Protein AF-A0A0S2K7E8-F1 (afdb_monomer_lite)

Structure (mmCIF, N/CA/C/O backbone):
data_AF-A0A0S2K7E8-F1
#
_entry.id   AF-A0A0S2K7E8-F1
#
loop_
_atom_site.group_PDB
_atom_site.id
_atom_site.type_symbol
_atom_site.label_atom_id
_atom_site.label_alt_id
_atom_site.label_comp_id
_atom_site.label_asym_id
_atom_site.label_entity_id
_atom_site.label_seq_id
_atom_site.pdbx_PDB_ins_code
_atom_site.Cartn_x
_atom_site.Cartn_y
_atom_site.Cartn_z
_atom_site.occupancy
_atom_site.B_iso_or_equiv
_atom_site.auth_seq_id
_atom_site.auth_comp_id
_atom_site.auth_asym_id
_atom_site.auth_atom_id
_atom_site.pdbx_PDB_model_num
ATOM 1 N N . MET A 1 1 ? -13.346 27.962 -23.757 1.00 56.66 1 MET A N 1
ATOM 2 C CA . MET A 1 1 ? -12.185 27.092 -24.059 1.00 56.66 1 MET A CA 1
ATOM 3 C C . MET A 1 1 ? -12.596 26.138 -25.172 1.00 56.66 1 MET A C 1
ATOM 5 O O . MET A 1 1 ? -13.597 25.455 -25.009 1.00 56.66 1 MET A O 1
ATOM 9 N N . ASN A 1 2 ? -11.927 26.187 -26.327 1.00 77.00 2 ASN A N 1
ATOM 10 C CA . ASN A 1 2 ? -12.383 25.527 -27.558 1.00 77.00 2 ASN A CA 1
ATOM 11 C C . ASN A 1 2 ? -12.354 23.991 -27.394 1.00 77.00 2 ASN A C 1
ATOM 13 O O . ASN A 1 2 ? -11.362 23.466 -26.893 1.00 77.00 2 ASN A O 1
ATOM 17 N N . GLN A 1 3 ? -13.406 23.261 -27.784 1.00 77.69 3 GLN A N 1
ATOM 18 C CA . GLN A 1 3 ? -13.498 21.800 -27.567 1.00 77.69 3 GLN A CA 1
ATOM 19 C C . GLN A 1 3 ? -12.297 21.041 -28.156 1.00 77.69 3 GLN A C 1
ATOM 21 O O . GLN A 1 3 ? -11.773 20.123 -27.531 1.00 77.69 3 GLN A O 1
ATOM 26 N N . ILE A 1 4 ? -11.797 21.497 -29.304 1.00 85.56 4 ILE A N 1
ATOM 27 C CA . ILE A 1 4 ? -10.616 20.953 -29.988 1.00 85.56 4 ILE A CA 1
ATOM 28 C C . ILE A 1 4 ? -9.355 21.034 -29.107 1.00 85.56 4 ILE A C 1
ATOM 30 O O . ILE A 1 4 ? -8.601 20.068 -29.014 1.00 85.56 4 ILE A O 1
ATOM 34 N N . LEU A 1 5 ? -9.159 22.146 -28.390 1.00 77.12 5 LEU A N 1
ATOM 35 C CA . LEU A 1 5 ? -8.041 22.328 -27.454 1.00 77.12 5 LEU A CA 1
ATOM 36 C C . LEU A 1 5 ? -8.118 21.355 -26.269 1.00 77.12 5 LEU A C 1
ATOM 38 O O . LEU A 1 5 ? -7.088 20.879 -25.804 1.00 77.12 5 LEU A O 1
ATOM 42 N N . LYS A 1 6 ? -9.329 21.018 -25.805 1.00 75.38 6 LYS A N 1
ATOM 43 C CA . LYS A 1 6 ? -9.533 20.052 -24.716 1.00 75.38 6 LYS A CA 1
ATOM 44 C C . LYS A 1 6 ? -9.147 18.632 -25.144 1.00 75.38 6 LYS A C 1
ATOM 46 O O . LYS A 1 6 ? -8.483 17.938 -24.380 1.00 75.38 6 LYS A O 1
ATOM 51 N N . TYR A 1 7 ? -9.513 18.221 -26.360 1.00 78.81 7 TYR A N 1
ATOM 52 C CA . TYR A 1 7 ? -9.130 16.911 -26.903 1.00 78.81 7 TYR A CA 1
ATOM 53 C C . TYR A 1 7 ? -7.626 16.806 -27.166 1.00 78.81 7 TYR A C 1
ATOM 55 O O . TYR A 1 7 ? -7.023 15.794 -26.821 1.00 78.81 7 TYR A O 1
ATOM 63 N N . LEU A 1 8 ? -7.009 17.863 -27.701 1.00 79.25 8 LEU A N 1
ATOM 64 C CA . LEU A 1 8 ? -5.557 17.930 -27.883 1.00 79.25 8 LEU A CA 1
ATOM 65 C C . LEU A 1 8 ? -4.804 17.856 -26.551 1.00 79.25 8 LEU A C 1
ATOM 67 O O . LEU A 1 8 ? -3.858 17.084 -26.438 1.00 79.25 8 LEU A O 1
ATOM 71 N N . ALA A 1 9 ? -5.243 18.601 -25.531 1.00 76.38 9 ALA A N 1
ATOM 72 C CA . ALA A 1 9 ? -4.639 18.543 -24.202 1.00 76.38 9 ALA A CA 1
ATOM 73 C C . ALA A 1 9 ? -4.733 17.134 -23.601 1.00 76.38 9 ALA A C 1
ATOM 75 O O . ALA A 1 9 ? -3.744 16.621 -23.091 1.00 76.38 9 ALA A O 1
ATOM 76 N N . LEU A 1 10 ? -5.894 16.484 -23.723 1.00 74.12 10 LEU A N 1
ATOM 77 C CA . LEU A 1 10 ? -6.099 15.128 -23.219 1.00 74.12 10 LEU A CA 1
ATOM 78 C C . LEU A 1 10 ? -5.184 14.127 -23.935 1.00 74.12 10 LEU A C 1
ATOM 80 O O . LEU A 1 10 ? -4.500 13.355 -23.273 1.00 74.12 10 LEU A O 1
ATOM 84 N N . LEU A 1 11 ? -5.089 14.208 -25.265 1.00 77.69 11 LEU A N 1
ATOM 85 C CA . LEU A 1 11 ? -4.212 13.360 -26.073 1.00 77.69 11 LEU A CA 1
ATOM 86 C C . LEU A 1 11 ? -2.734 13.542 -25.687 1.00 77.69 11 LEU A C 1
ATOM 88 O O . LEU A 1 11 ? -2.030 12.559 -25.460 1.00 77.69 11 LEU A O 1
ATOM 92 N N . VAL A 1 12 ? -2.270 14.786 -25.547 1.00 76.94 12 VAL A N 1
ATOM 93 C CA . VAL A 1 12 ? -0.889 15.094 -25.135 1.00 76.94 12 VAL A CA 1
ATOM 94 C C . VAL A 1 12 ? -0.609 14.629 -23.706 1.00 76.94 12 VAL A C 1
ATOM 96 O O . VAL A 1 12 ? 0.470 14.095 -23.441 1.00 76.94 12 VAL A O 1
ATOM 99 N N . SER A 1 13 ? -1.565 14.774 -22.787 1.00 64.31 13 SER A N 1
ATOM 100 C CA . SER A 1 13 ? -1.442 14.251 -21.424 1.00 64.31 13 SER A CA 1
ATOM 101 C C . SER A 1 13 ? -1.353 12.726 -21.414 1.00 64.31 13 SER A C 1
ATOM 103 O O . SER A 1 13 ? -0.504 12.185 -20.712 1.00 64.31 13 SER A O 1
ATOM 105 N N . THR A 1 14 ? -2.159 12.026 -22.219 1.00 65.62 14 THR A N 1
ATOM 106 C CA . THR A 1 14 ? -2.098 10.563 -22.337 1.00 65.62 14 THR A CA 1
ATOM 107 C C . THR A 1 14 ? -0.765 10.103 -22.923 1.00 65.62 14 THR A C 1
ATOM 109 O O . THR A 1 14 ? -0.145 9.205 -22.362 1.00 65.62 14 THR A O 1
ATOM 112 N N . LEU A 1 15 ? -0.274 10.739 -23.992 1.00 69.00 15 LEU A N 1
ATOM 113 C CA . LEU A 1 15 ? 1.031 10.410 -24.581 1.00 69.00 15 LEU A CA 1
ATOM 114 C C . LEU A 1 15 ? 2.188 10.684 -23.613 1.00 69.00 15 LEU A C 1
ATOM 116 O O . LEU A 1 15 ? 3.103 9.871 -23.505 1.00 69.00 15 LEU A O 1
ATOM 120 N N . SER A 1 16 ? 2.125 11.791 -22.871 1.00 66.06 16 SER A N 1
ATOM 121 C CA . SER A 1 16 ? 3.102 12.111 -21.823 1.00 66.06 16 SER A CA 1
ATOM 122 C C . SER A 1 16 ? 3.095 11.069 -20.705 1.00 66.06 16 SER A C 1
ATOM 124 O O . SER A 1 16 ? 4.157 10.662 -20.250 1.00 66.06 16 SER A O 1
ATOM 126 N N . LEU A 1 17 ? 1.915 10.593 -20.297 1.00 60.44 17 LEU A N 1
ATOM 127 C CA . LEU A 1 17 ? 1.766 9.518 -19.314 1.00 60.44 17 LEU A CA 1
ATOM 128 C C . LEU A 1 17 ? 2.348 8.198 -19.821 1.00 60.44 17 LEU A C 1
ATOM 130 O O . LEU A 1 17 ? 3.093 7.552 -19.093 1.00 60.44 17 LEU A O 1
ATOM 134 N N . VAL A 1 18 ? 2.051 7.813 -21.065 1.00 68.00 18 VAL A N 1
ATOM 135 C CA . VAL A 1 18 ? 2.600 6.596 -21.683 1.00 68.00 18 VAL A CA 1
ATOM 136 C C . VAL A 1 18 ? 4.123 6.670 -21.765 1.00 68.00 18 VAL A C 1
ATOM 138 O O . VAL A 1 18 ? 4.795 5.731 -21.351 1.00 68.00 18 VAL A O 1
ATOM 141 N N . SER A 1 19 ? 4.665 7.798 -22.230 1.00 66.06 19 SER A N 1
ATOM 142 C CA . SER A 1 19 ? 6.111 8.027 -22.294 1.00 66.06 19 SER A CA 1
ATOM 143 C C . SER A 1 19 ? 6.745 7.967 -20.903 1.00 66.06 19 SER A C 1
ATOM 145 O O . SER A 1 19 ? 7.731 7.265 -20.702 1.00 66.06 19 SER A O 1
ATOM 147 N N . LEU A 1 20 ? 6.124 8.608 -19.908 1.00 67.62 20 LEU A N 1
ATOM 148 C CA . LEU A 1 20 ? 6.581 8.575 -18.523 1.00 67.62 20 LEU A CA 1
ATOM 149 C C . LEU A 1 20 ? 6.577 7.152 -17.960 1.00 67.62 20 LEU A C 1
ATOM 151 O O . LEU A 1 20 ? 7.579 6.753 -17.381 1.00 67.62 20 LEU A O 1
ATOM 155 N N . PHE A 1 21 ? 5.521 6.361 -18.170 1.00 63.22 21 PHE A N 1
ATOM 156 C CA . PHE A 1 21 ? 5.492 4.956 -17.754 1.00 63.22 21 PHE A CA 1
ATOM 157 C C . PHE A 1 21 ? 6.548 4.120 -18.477 1.00 63.22 21 PHE A C 1
ATOM 159 O O . PHE A 1 21 ? 7.235 3.320 -17.848 1.00 63.22 21 PHE A O 1
ATOM 166 N N . GLN A 1 22 ? 6.723 4.317 -19.782 1.00 62.56 22 GLN A N 1
ATOM 167 C CA . GLN A 1 22 ? 7.727 3.598 -20.556 1.00 62.56 22 GLN A CA 1
ATOM 168 C C . GLN A 1 22 ? 9.136 3.910 -20.046 1.00 62.56 22 GLN A C 1
ATOM 170 O O . GLN A 1 22 ? 9.915 2.993 -19.785 1.00 62.56 22 GLN A O 1
ATOM 175 N N . GLN A 1 23 ? 9.454 5.184 -19.830 1.00 63.06 23 GLN A N 1
ATOM 176 C CA . GLN A 1 23 ? 10.741 5.604 -19.285 1.00 63.06 23 GLN A CA 1
ATOM 177 C C . GLN A 1 23 ? 10.918 5.104 -17.850 1.00 63.06 23 GLN A C 1
ATOM 179 O O . GLN A 1 23 ? 11.975 4.582 -17.514 1.00 63.06 23 GLN A O 1
ATOM 184 N N . PHE A 1 24 ? 9.862 5.154 -17.039 1.00 62.31 24 PHE A N 1
ATOM 185 C CA . PHE A 1 24 ? 9.835 4.614 -15.684 1.00 62.31 24 PHE A CA 1
ATOM 186 C C . PHE A 1 24 ? 10.205 3.127 -15.671 1.00 62.31 24 PHE A C 1
ATOM 188 O O . PHE A 1 24 ? 11.110 2.750 -14.944 1.00 62.31 24 PHE A O 1
ATOM 195 N N . PHE A 1 25 ? 9.638 2.284 -16.536 1.00 57.78 25 PHE A N 1
ATOM 196 C CA . PHE A 1 25 ? 10.036 0.870 -16.608 1.00 57.78 25 PHE A CA 1
ATOM 197 C C . PHE A 1 25 ? 11.415 0.638 -17.250 1.00 57.78 25 PHE A C 1
ATOM 199 O O . PHE A 1 25 ? 12.089 -0.332 -16.901 1.00 57.78 25 PHE A O 1
ATOM 206 N N . THR A 1 26 ? 11.861 1.527 -18.143 1.00 63.66 26 THR A N 1
ATOM 207 C CA . THR A 1 26 ? 13.148 1.405 -18.858 1.00 63.66 26 THR A CA 1
ATOM 208 C C . THR A 1 26 ? 14.347 1.818 -17.998 1.00 63.66 26 THR A C 1
ATOM 210 O O . THR A 1 26 ? 15.429 1.265 -18.158 1.00 63.66 26 THR A O 1
ATOM 213 N N . VAL A 1 27 ? 14.176 2.749 -17.053 1.00 59.56 27 VAL A N 1
ATOM 214 C CA . VAL A 1 27 ? 15.269 3.301 -16.224 1.00 59.56 27 VAL A CA 1
ATOM 215 C C . VAL A 1 27 ? 15.858 2.282 -15.227 1.00 59.56 27 VAL A C 1
ATOM 217 O O . VAL A 1 27 ? 16.867 2.564 -14.595 1.00 59.56 27 VAL A O 1
ATOM 220 N N . GLY A 1 28 ? 15.319 1.061 -15.131 1.00 57.62 28 GLY A N 1
ATOM 221 C CA . GLY A 1 28 ? 15.786 0.019 -14.199 1.00 57.62 28 GLY A CA 1
ATOM 222 C C . GLY A 1 28 ? 14.935 -0.090 -12.932 1.00 57.62 28 GLY A C 1
ATOM 223 O O . GLY A 1 28 ? 15.168 -0.950 -12.084 1.00 57.62 28 GLY A O 1
ATOM 224 N N . LEU A 1 29 ? 13.873 0.714 -12.840 1.00 60.94 29 LEU A N 1
ATOM 225 C CA . LEU A 1 29 ? 12.850 0.601 -11.801 1.00 60.94 29 LEU A CA 1
ATOM 226 C C . LEU A 1 29 ? 12.095 -0.732 -11.863 1.00 60.94 29 LEU A C 1
ATOM 228 O O . LEU A 1 29 ? 11.584 -1.164 -10.842 1.00 60.94 29 LEU A O 1
ATOM 232 N N . SER A 1 30 ? 12.065 -1.440 -12.996 1.00 64.62 30 SER A N 1
ATOM 233 C CA . SER A 1 30 ? 11.552 -2.819 -13.045 1.00 64.62 30 SER A CA 1
ATOM 234 C C . SER A 1 30 ? 12.289 -3.750 -12.067 1.00 64.62 30 SER A C 1
ATOM 236 O O . SER A 1 30 ? 11.650 -4.552 -11.386 1.00 64.62 30 SER A O 1
ATOM 238 N N . GLY A 1 31 ? 13.609 -3.582 -11.920 1.00 64.31 31 GLY A N 1
ATOM 239 C CA . GLY A 1 31 ? 14.409 -4.267 -10.904 1.00 64.31 31 GLY A CA 1
ATOM 240 C C . GLY A 1 31 ? 14.042 -3.825 -9.486 1.00 64.31 31 GLY A C 1
ATOM 241 O O . GLY A 1 31 ? 13.856 -4.664 -8.613 1.00 64.31 31 GLY A O 1
ATOM 242 N N . VAL A 1 32 ? 13.825 -2.523 -9.280 1.00 64.69 32 VAL A N 1
ATOM 243 C CA . VAL A 1 32 ? 13.340 -1.946 -8.012 1.00 64.69 32 VAL A CA 1
ATOM 244 C C . VAL A 1 32 ? 11.988 -2.557 -7.607 1.00 64.69 32 VAL A C 1
ATOM 246 O O . VAL A 1 32 ? 11.824 -2.975 -6.464 1.00 64.69 32 VAL A O 1
ATOM 249 N N . PHE A 1 33 ? 11.041 -2.691 -8.543 1.00 65.06 33 PHE A N 1
ATOM 250 C CA . PHE A 1 33 ? 9.755 -3.361 -8.312 1.00 65.06 33 PHE A CA 1
ATOM 251 C C . PHE A 1 33 ? 9.916 -4.841 -7.982 1.00 65.06 33 PHE A C 1
ATOM 253 O O . PHE A 1 33 ? 9.242 -5.332 -7.077 1.00 65.06 33 PHE A O 1
ATOM 260 N N . SER A 1 34 ? 10.809 -5.550 -8.675 1.00 66.56 34 SER A N 1
ATOM 261 C CA . SER A 1 34 ? 11.097 -6.952 -8.363 1.00 66.56 34 SER A CA 1
ATOM 262 C C . SER A 1 34 ? 11.626 -7.103 -6.934 1.00 66.56 34 SER A C 1
ATOM 264 O O . SER A 1 34 ? 11.122 -7.939 -6.188 1.00 66.56 34 SER A O 1
ATOM 266 N N . SER A 1 35 ? 12.558 -6.241 -6.516 1.00 66.50 35 SER A N 1
ATOM 267 C CA . SER A 1 35 ? 13.109 -6.233 -5.156 1.00 66.50 35 SER A CA 1
ATOM 268 C C . SER A 1 35 ? 12.064 -5.883 -4.092 1.00 66.50 35 SER A C 1
ATOM 270 O O . SER A 1 35 ? 12.065 -6.483 -3.018 1.00 66.50 35 SER A O 1
ATOM 272 N N . ILE A 1 36 ? 11.139 -4.958 -4.386 1.00 66.88 36 ILE A N 1
ATOM 273 C CA . ILE A 1 36 ? 9.991 -4.656 -3.510 1.00 66.88 36 ILE A CA 1
ATOM 274 C C . ILE A 1 36 ? 9.142 -5.912 -3.297 1.00 66.88 36 ILE A C 1
ATOM 276 O O . ILE A 1 36 ? 8.823 -6.265 -2.159 1.00 66.88 36 ILE A O 1
ATOM 280 N N . LEU A 1 37 ? 8.771 -6.583 -4.391 1.00 66.44 37 LEU A N 1
ATOM 281 C CA . LEU A 1 37 ? 7.925 -7.773 -4.346 1.00 66.44 37 LEU A CA 1
ATOM 282 C C . LEU A 1 37 ? 8.616 -8.924 -3.613 1.00 66.44 37 LEU A C 1
ATOM 284 O O . LEU A 1 37 ? 7.985 -9.606 -2.810 1.00 66.44 37 LEU A O 1
ATOM 288 N N . GLU A 1 38 ? 9.907 -9.136 -3.855 1.00 71.19 38 GLU A N 1
ATOM 289 C CA . GLU A 1 38 ? 10.685 -10.188 -3.203 1.00 71.19 38 GLU A CA 1
ATOM 290 C C . GLU A 1 38 ? 10.841 -9.943 -1.699 1.00 71.19 38 GLU A C 1
ATOM 292 O O . GLU A 1 38 ? 10.547 -10.838 -0.903 1.00 71.19 38 GLU A O 1
ATOM 297 N N . TYR A 1 39 ? 11.203 -8.719 -1.297 1.00 69.50 39 TYR A N 1
ATOM 298 C CA . TYR A 1 39 ? 11.283 -8.337 0.114 1.00 69.50 39 TYR A CA 1
ATOM 299 C C . TYR A 1 39 ? 9.949 -8.567 0.825 1.00 69.50 39 TYR A C 1
ATOM 301 O O . TYR A 1 39 ? 9.899 -9.182 1.892 1.00 69.50 39 TYR A O 1
ATOM 309 N N . TYR A 1 40 ? 8.850 -8.126 0.212 1.00 68.25 40 TYR A N 1
ATOM 310 C CA . TYR A 1 40 ? 7.533 -8.318 0.796 1.00 68.25 40 TYR A CA 1
ATOM 311 C C . TYR A 1 40 ? 7.184 -9.807 0.936 1.00 68.25 40 TYR A C 1
ATOM 313 O O . TYR A 1 40 ? 6.743 -10.244 2.000 1.00 68.25 40 TYR A O 1
ATOM 321 N N . ARG A 1 41 ? 7.402 -10.607 -0.116 1.00 71.06 41 ARG A N 1
ATOM 322 C CA . ARG A 1 41 ? 7.139 -12.055 -0.095 1.00 71.06 41 ARG A CA 1
ATOM 323 C C . ARG A 1 41 ? 7.927 -12.752 1.006 1.00 71.06 41 ARG A C 1
ATOM 325 O O . ARG A 1 41 ? 7.392 -1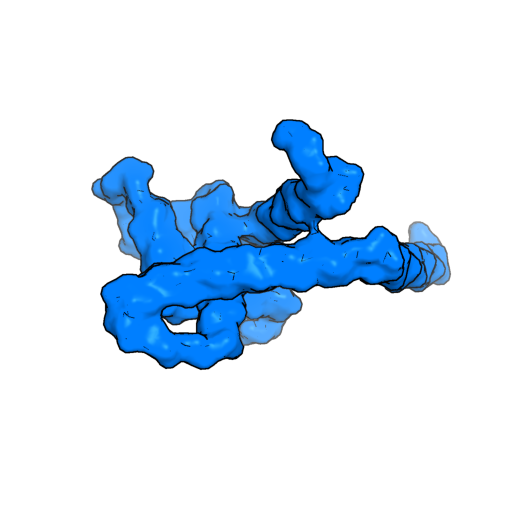3.646 1.661 1.00 71.06 41 ARG A O 1
ATOM 332 N N . LEU A 1 42 ? 9.165 -12.329 1.250 1.00 73.81 42 LEU A N 1
ATOM 333 C CA . LEU A 1 42 ? 9.989 -12.841 2.339 1.00 73.81 42 LEU A CA 1
ATOM 334 C C . LEU A 1 42 ? 9.365 -12.515 3.703 1.00 73.81 42 LEU A C 1
ATOM 336 O O . LEU A 1 42 ? 9.192 -13.417 4.520 1.00 73.81 42 LEU A O 1
ATOM 340 N N . VAL A 1 43 ? 8.946 -11.267 3.928 1.00 72.19 43 VAL A N 1
ATOM 341 C CA . VAL A 1 43 ? 8.288 -10.857 5.181 1.00 72.19 43 VAL A CA 1
ATOM 342 C C . VAL A 1 43 ? 6.977 -11.621 5.403 1.00 72.19 43 VAL A C 1
ATOM 344 O O . VAL A 1 43 ? 6.768 -12.186 6.476 1.00 72.19 43 VAL A O 1
ATOM 347 N N . ALA A 1 44 ? 6.110 -11.692 4.391 1.00 69.44 44 ALA A N 1
ATOM 348 C CA . ALA A 1 44 ? 4.821 -12.371 4.498 1.00 69.44 44 ALA A CA 1
ATOM 349 C C . ALA A 1 44 ? 4.982 -13.883 4.707 1.00 69.44 44 ALA A C 1
ATOM 351 O O . ALA A 1 44 ? 4.380 -14.446 5.620 1.00 69.44 44 ALA A O 1
ATOM 352 N N . SER A 1 45 ? 5.838 -14.540 3.918 1.00 71.31 45 SER A N 1
ATOM 353 C CA . SER A 1 45 ? 6.126 -15.969 4.096 1.00 71.31 45 SER A CA 1
ATOM 354 C C . SER A 1 45 ? 6.783 -16.265 5.446 1.00 71.31 45 SER A C 1
ATOM 356 O O . SER A 1 45 ? 6.486 -17.297 6.042 1.00 71.31 45 SER A O 1
ATOM 358 N N . GLY A 1 46 ? 7.607 -15.355 5.975 1.00 74.50 46 GLY A N 1
ATOM 359 C CA . GLY A 1 46 ? 8.180 -15.459 7.315 1.00 74.50 46 GLY A CA 1
ATOM 360 C C . GLY A 1 46 ? 7.115 -15.564 8.407 1.00 74.50 46 GLY A C 1
ATOM 361 O O . GLY A 1 46 ? 7.227 -16.418 9.282 1.00 74.50 46 GLY A O 1
ATOM 362 N N . ILE A 1 47 ? 6.043 -14.770 8.317 1.00 74.31 47 ILE A N 1
ATOM 363 C CA . ILE A 1 47 ? 4.924 -14.818 9.273 1.00 74.31 47 ILE A CA 1
ATOM 364 C C . ILE A 1 47 ? 4.213 -16.177 9.218 1.00 74.31 47 ILE A C 1
ATOM 366 O O . ILE A 1 47 ? 3.941 -16.770 10.257 1.00 74.31 47 ILE A O 1
ATOM 370 N N . PHE A 1 48 ? 3.940 -16.704 8.024 1.00 77.69 48 PHE A N 1
ATOM 371 C CA . PHE A 1 48 ? 3.244 -17.987 7.868 1.00 77.69 48 PHE A CA 1
ATOM 372 C C . PHE A 1 48 ? 4.095 -19.206 8.214 1.00 77.69 48 PHE A C 1
ATOM 374 O O . PHE A 1 48 ? 3.575 -20.185 8.752 1.00 77.69 48 PHE A O 1
ATOM 381 N N . LYS A 1 49 ? 5.405 -19.139 7.964 1.00 78.12 49 LYS A N 1
ATOM 382 C CA . LYS A 1 49 ? 6.346 -20.201 8.333 1.00 78.12 49 LYS A CA 1
ATOM 383 C C . LYS A 1 49 ? 6.412 -20.428 9.840 1.00 78.12 49 LYS A C 1
ATOM 385 O O . LYS A 1 49 ? 6.614 -21.564 10.250 1.00 78.12 49 LYS A O 1
ATOM 390 N N . ILE A 1 50 ? 6.162 -19.403 10.662 1.00 79.62 50 ILE A N 1
ATOM 391 C CA . ILE A 1 50 ? 6.025 -19.567 12.124 1.00 79.62 50 ILE A CA 1
ATOM 392 C C . ILE A 1 50 ? 4.893 -20.550 12.465 1.00 79.62 50 ILE A C 1
ATOM 394 O O . ILE A 1 50 ? 4.990 -21.292 13.438 1.00 79.62 50 ILE A O 1
ATOM 398 N N . PHE A 1 51 ? 3.848 -20.601 11.639 1.00 79.38 51 PHE A N 1
ATOM 399 C CA . PHE A 1 51 ? 2.714 -21.514 11.790 1.00 79.38 51 PHE A CA 1
ATOM 400 C C . PHE A 1 51 ? 2.851 -22.796 10.959 1.00 79.38 51 PHE A C 1
ATOM 402 O O . PHE A 1 51 ? 1.925 -23.602 10.935 1.00 79.38 51 PHE A O 1
ATOM 409 N N . ASN A 1 52 ? 3.995 -23.000 10.298 1.00 80.56 52 ASN A N 1
ATOM 410 C CA . ASN A 1 52 ? 4.264 -24.140 9.422 1.00 80.56 52 ASN A CA 1
ATOM 411 C C . ASN A 1 52 ? 3.239 -24.283 8.275 1.00 80.56 52 ASN A C 1
ATOM 413 O O . ASN A 1 52 ? 2.883 -25.391 7.878 1.00 80.56 52 ASN A O 1
ATOM 417 N N . ILE A 1 53 ? 2.729 -23.149 7.777 1.00 78.88 53 ILE A N 1
ATOM 418 C CA . ILE A 1 53 ? 1.751 -23.097 6.686 1.00 78.88 53 ILE A CA 1
ATOM 419 C C . ILE A 1 53 ? 2.469 -22.704 5.396 1.00 78.88 53 ILE A C 1
ATOM 421 O O . ILE A 1 53 ? 2.983 -21.589 5.278 1.00 78.88 53 ILE A O 1
ATOM 425 N N . ASP A 1 54 ? 2.437 -23.595 4.407 1.00 78.19 54 ASP A N 1
ATOM 426 C CA . ASP A 1 54 ? 2.891 -23.295 3.052 1.00 78.19 54 ASP A CA 1
ATOM 427 C C . ASP A 1 54 ? 1.770 -22.610 2.271 1.00 78.19 54 ASP A C 1
ATOM 429 O O . ASP A 1 54 ? 0.765 -23.215 1.890 1.00 78.19 54 ASP A O 1
ATOM 433 N N . VAL A 1 55 ? 1.936 -21.308 2.055 1.00 75.75 55 VAL A N 1
ATOM 434 C CA . VAL A 1 55 ? 0.939 -20.478 1.382 1.00 75.75 55 VAL A CA 1
ATOM 435 C C . VAL A 1 55 ? 1.325 -20.271 -0.084 1.00 75.75 55 VAL A C 1
ATOM 437 O O . VAL A 1 55 ? 2.449 -19.840 -0.357 1.00 75.75 55 VAL A O 1
ATOM 440 N N . PRO A 1 56 ? 0.410 -20.515 -1.044 1.00 78.31 56 PRO A N 1
ATOM 441 C CA . PRO A 1 56 ? 0.659 -20.229 -2.450 1.00 78.31 56 PRO A CA 1
ATOM 442 C C . PRO A 1 56 ? 1.022 -18.759 -2.674 1.00 78.31 56 PRO A C 1
ATOM 444 O O . PRO A 1 56 ? 0.414 -17.858 -2.095 1.00 78.31 56 PRO A O 1
ATOM 447 N N . GLN A 1 57 ? 1.959 -18.509 -3.586 1.00 71.56 57 GLN A N 1
ATOM 448 C CA . GLN A 1 57 ? 2.482 -17.169 -3.866 1.00 71.56 57 GLN A CA 1
ATOM 449 C C . GLN A 1 57 ? 1.391 -16.150 -4.229 1.00 71.56 57 GLN A C 1
ATOM 451 O O . GLN A 1 57 ? 1.422 -15.018 -3.758 1.00 71.56 57 GLN A O 1
ATOM 456 N N . ILE A 1 58 ? 0.380 -16.571 -4.993 1.00 74.06 58 ILE A N 1
ATOM 457 C CA . ILE A 1 58 ? -0.767 -15.727 -5.359 1.00 74.06 58 ILE A CA 1
ATOM 458 C C . ILE A 1 58 ? -1.514 -15.235 -4.111 1.00 74.06 58 ILE A C 1
ATOM 460 O O . ILE A 1 58 ? -1.939 -14.084 -4.058 1.00 74.06 58 ILE A O 1
ATOM 464 N N . LEU A 1 59 ? -1.661 -16.082 -3.089 1.00 75.12 59 LEU A N 1
ATOM 465 C CA . LEU A 1 59 ? -2.372 -15.715 -1.867 1.00 75.12 59 LEU A CA 1
ATOM 466 C C . LEU A 1 59 ? -1.559 -14.723 -1.022 1.00 75.12 59 LEU A C 1
ATOM 468 O O . LEU A 1 59 ? -2.138 -13.796 -0.458 1.00 75.12 59 LEU A O 1
ATOM 472 N N . LEU A 1 60 ? -0.228 -14.868 -0.997 1.00 75.38 60 LEU A N 1
ATOM 473 C CA . LEU A 1 60 ? 0.674 -13.890 -0.377 1.00 75.38 60 LEU A CA 1
ATOM 474 C C . LEU A 1 60 ? 0.552 -12.523 -1.056 1.00 75.38 60 LEU A C 1
ATOM 476 O O . LEU A 1 60 ? 0.366 -11.512 -0.377 1.00 75.38 60 LEU A O 1
ATOM 480 N N . ASP A 1 61 ? 0.588 -12.493 -2.389 1.00 75.00 61 ASP A N 1
ATOM 481 C CA . ASP A 1 61 ? 0.477 -11.261 -3.175 1.00 75.00 61 ASP A CA 1
ATOM 482 C C . ASP A 1 61 ? -0.897 -10.579 -2.952 1.00 75.00 61 ASP A C 1
ATOM 484 O O . ASP A 1 61 ? -0.979 -9.364 -2.763 1.00 75.00 61 ASP A O 1
ATOM 488 N N . LEU A 1 62 ? -1.989 -11.347 -2.855 1.00 78.94 62 LEU A N 1
ATOM 489 C CA . LEU A 1 62 ? -3.319 -10.810 -2.531 1.00 78.94 62 LEU A CA 1
ATOM 490 C C . LEU A 1 62 ? -3.409 -10.258 -1.100 1.00 78.94 62 LEU A C 1
ATOM 492 O O . LEU A 1 62 ? -4.013 -9.205 -0.882 1.00 78.94 62 LEU A O 1
ATOM 496 N N . TRP A 1 63 ? -2.795 -10.924 -0.118 1.00 79.44 63 TRP A N 1
ATOM 497 C CA . TRP A 1 63 ? -2.735 -10.396 1.248 1.00 79.44 63 TRP A CA 1
ATOM 498 C C . TRP A 1 63 ? -1.916 -9.118 1.315 1.00 79.44 63 TRP A C 1
ATOM 500 O O . TRP A 1 63 ? -2.318 -8.178 1.993 1.00 79.44 63 TRP A O 1
ATOM 510 N N . THR A 1 64 ? -0.829 -9.043 0.552 1.00 76.88 64 THR A N 1
ATOM 511 C CA . THR A 1 64 ? -0.029 -7.823 0.384 1.00 76.88 64 THR A CA 1
ATOM 512 C C . THR A 1 64 ? -0.893 -6.637 0.039 1.00 76.88 64 THR A C 1
ATOM 514 O O . THR A 1 64 ? -0.913 -5.630 0.748 1.00 76.88 64 THR A O 1
ATOM 517 N N . LEU A 1 65 ? -1.640 -6.786 -1.050 1.00 78.06 65 LEU A N 1
ATOM 518 C CA . LEU A 1 65 ? -2.496 -5.741 -1.565 1.00 78.06 65 LEU A CA 1
ATOM 519 C C . LEU A 1 65 ? -3.581 -5.395 -0.548 1.00 78.06 65 LEU A C 1
ATOM 521 O O . LEU A 1 65 ? -3.826 -4.211 -0.323 1.00 78.06 65 LEU A O 1
ATOM 525 N N . SER A 1 66 ? -4.149 -6.395 0.134 1.00 80.56 66 SER A N 1
ATOM 526 C CA . SER A 1 66 ? -5.102 -6.196 1.231 1.00 80.56 66 SER A CA 1
ATOM 527 C C . SER A 1 66 ? -4.516 -5.375 2.386 1.00 80.56 66 SER A C 1
ATOM 529 O O . SER A 1 66 ? -5.140 -4.426 2.852 1.00 80.56 66 SER A O 1
ATOM 531 N N . PHE A 1 67 ? -3.303 -5.681 2.850 1.00 81.00 67 PHE A N 1
ATOM 532 C CA . PHE A 1 67 ? -2.666 -4.953 3.949 1.00 81.00 67 PHE A CA 1
ATOM 533 C C . PHE A 1 67 ? -2.267 -3.530 3.544 1.00 81.00 67 PHE A C 1
ATOM 535 O O . PHE A 1 67 ? -2.497 -2.596 4.309 1.00 81.00 67 PHE A O 1
ATOM 542 N N . ILE A 1 68 ? -1.735 -3.329 2.336 1.00 80.06 68 ILE A N 1
ATOM 543 C CA . ILE A 1 68 ? -1.378 -1.992 1.831 1.00 80.06 68 ILE A CA 1
ATOM 544 C C . ILE A 1 68 ? -2.617 -1.095 1.758 1.00 80.06 68 ILE A C 1
ATOM 546 O O . ILE A 1 68 ? -2.610 0.042 2.233 1.00 80.06 68 ILE A O 1
ATOM 550 N N . THR A 1 69 ? -3.704 -1.616 1.200 1.00 77.06 69 THR A N 1
ATOM 551 C CA . THR A 1 69 ? -4.967 -0.878 1.064 1.00 77.06 69 THR A CA 1
ATOM 552 C C . THR A 1 69 ? -5.650 -0.654 2.404 1.00 77.06 69 THR A C 1
ATOM 554 O O . THR A 1 69 ? -6.132 0.447 2.657 1.00 77.06 69 THR A O 1
ATOM 557 N N . SER A 1 70 ? -5.593 -1.625 3.316 1.00 82.88 70 SER A N 1
ATOM 558 C CA . SER A 1 70 ? -6.054 -1.459 4.700 1.00 82.88 70 SER A CA 1
ATOM 559 C C . SER A 1 70 ? -5.275 -0.366 5.436 1.00 82.88 70 SER A C 1
ATOM 561 O O . SER A 1 70 ? -5.875 0.452 6.132 1.00 82.88 70 SER A O 1
ATOM 563 N N . ALA A 1 71 ? -3.950 -0.296 5.257 1.00 80.38 71 ALA A N 1
ATOM 564 C CA . ALA A 1 71 ? -3.123 0.768 5.827 1.00 80.38 71 ALA A CA 1
ATOM 565 C C . ALA A 1 71 ? -3.491 2.143 5.256 1.00 80.38 71 ALA A C 1
ATOM 567 O O . ALA A 1 71 ? -3.650 3.102 6.013 1.00 80.38 71 ALA A O 1
ATOM 568 N N . ALA A 1 72 ? -3.649 2.241 3.933 1.00 78.31 72 ALA A N 1
ATOM 569 C CA . ALA A 1 72 ? -4.054 3.478 3.270 1.00 78.31 72 ALA A CA 1
ATOM 570 C C . ALA A 1 72 ? -5.437 3.946 3.749 1.00 78.31 72 ALA A C 1
ATOM 572 O O . ALA A 1 72 ? -5.622 5.120 4.071 1.00 78.31 72 ALA A O 1
ATOM 573 N N . TYR A 1 73 ? -6.379 3.011 3.876 1.00 80.00 73 TYR A N 1
ATOM 574 C CA . TYR A 1 73 ? -7.719 3.275 4.378 1.00 80.00 73 TYR A CA 1
ATOM 575 C C . TYR A 1 73 ? -7.681 3.792 5.820 1.00 80.00 73 TYR A C 1
ATOM 577 O O . TYR A 1 73 ? -8.172 4.885 6.078 1.00 80.00 73 TYR A O 1
ATOM 585 N N . ILE A 1 74 ? -7.003 3.094 6.738 1.00 84.06 74 ILE A N 1
ATOM 586 C CA . ILE A 1 74 ? -6.944 3.431 8.176 1.00 84.06 74 ILE A CA 1
ATOM 587 C C . ILE A 1 74 ? -6.249 4.756 8.479 1.00 84.06 74 ILE A C 1
ATOM 589 O O . ILE A 1 74 ? -6.597 5.429 9.453 1.00 84.06 74 ILE A O 1
ATOM 593 N N . ARG A 1 75 ? -5.286 5.151 7.644 1.00 80.56 75 ARG A N 1
ATOM 594 C CA . ARG A 1 75 ? -4.618 6.455 7.746 1.00 80.56 75 ARG A CA 1
ATOM 595 C C . ARG A 1 75 ? -5.471 7.615 7.237 1.00 80.56 75 ARG A C 1
ATOM 597 O O . ARG A 1 75 ? -5.082 8.761 7.434 1.00 80.56 75 ARG A O 1
ATOM 604 N N . THR A 1 76 ? -6.600 7.341 6.593 1.00 78.75 76 THR A N 1
ATOM 605 C CA . THR A 1 76 ? -7.486 8.386 6.081 1.00 78.75 76 THR A CA 1
ATOM 606 C C . THR A 1 76 ? -8.181 9.107 7.229 1.00 78.75 76 THR A C 1
ATOM 608 O O . THR A 1 76 ? -8.660 8.490 8.183 1.00 78.75 76 THR A O 1
ATOM 611 N N . GLU A 1 77 ? -8.217 10.434 7.146 1.00 73.81 77 GLU A N 1
ATOM 612 C CA . GLU A 1 77 ? -8.888 11.270 8.137 1.00 73.81 77 GLU A CA 1
ATOM 613 C C . GLU A 1 77 ? -10.388 10.964 8.195 1.00 73.81 77 GLU A C 1
ATOM 615 O O . GLU A 1 77 ? -11.005 10.634 7.185 1.00 73.81 77 GLU A O 1
ATOM 620 N N . ASN A 1 78 ? -10.992 11.106 9.377 1.00 74.19 78 ASN A N 1
ATOM 621 C CA . ASN A 1 78 ? -12.413 10.835 9.616 1.00 74.19 78 ASN A CA 1
ATOM 622 C C . ASN A 1 78 ? -12.859 9.391 9.328 1.00 74.19 78 ASN A C 1
ATOM 624 O O . ASN A 1 78 ? -14.050 9.150 9.117 1.00 74.19 78 ASN A O 1
ATOM 628 N N . ILE A 1 79 ? -11.955 8.410 9.349 1.00 77.06 79 ILE A N 1
ATOM 629 C CA . ILE A 1 79 ? -12.337 7.001 9.205 1.00 77.06 79 ILE A CA 1
ATOM 630 C C . ILE A 1 79 ? -13.326 6.530 10.277 1.00 77.06 79 ILE A C 1
ATOM 632 O O . ILE A 1 79 ? -14.114 5.621 10.024 1.00 77.06 79 ILE A O 1
ATOM 636 N N . GLU A 1 80 ? -13.354 7.187 11.437 1.00 75.06 80 GLU A N 1
ATOM 637 C CA . GLU A 1 80 ? -14.369 6.981 12.476 1.00 75.06 80 GLU A CA 1
ATOM 638 C C . GLU A 1 80 ? -15.798 7.169 11.933 1.00 75.06 80 GLU A C 1
ATOM 640 O O . GLU A 1 80 ? -16.728 6.486 12.346 1.00 75.06 80 GLU A O 1
ATOM 645 N N . LYS A 1 81 ? -15.968 8.055 10.945 1.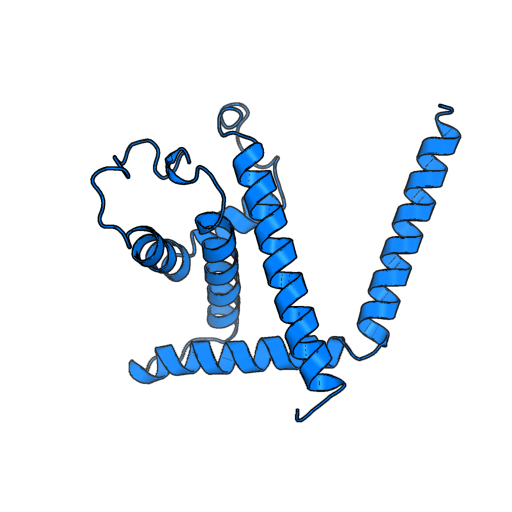00 71.94 81 LYS A N 1
ATOM 646 C CA . LYS A 1 81 ? -17.242 8.327 10.265 1.00 71.94 81 LYS A CA 1
ATOM 647 C C . LYS A 1 81 ? -17.473 7.426 9.053 1.00 71.94 81 LYS A C 1
ATOM 649 O O . LYS A 1 81 ? -18.469 7.588 8.351 1.00 71.94 81 LYS A O 1
ATOM 654 N N . SER A 1 82 ? -16.555 6.505 8.763 1.00 71.69 82 SER A N 1
ATOM 655 C CA . SER A 1 82 ? -16.717 5.584 7.643 1.00 71.69 82 SER A CA 1
ATOM 656 C C . SER A 1 82 ? -17.905 4.658 7.874 1.00 71.69 82 SER A C 1
ATOM 658 O O . SER A 1 82 ? -18.202 4.269 8.999 1.00 71.69 82 SER A O 1
ATOM 660 N N . ARG A 1 83 ? -18.574 4.245 6.798 1.00 68.12 83 ARG A N 1
ATOM 661 C CA . ARG A 1 83 ? -19.783 3.411 6.867 1.00 68.12 83 ARG A CA 1
ATOM 662 C C . ARG A 1 83 ? -19.563 2.078 7.601 1.00 68.12 83 ARG A C 1
ATOM 664 O O . ARG A 1 83 ? -20.479 1.595 8.260 1.00 68.12 83 ARG A O 1
ATOM 671 N N . LEU A 1 84 ? -18.346 1.526 7.531 1.00 70.69 84 LEU A N 1
ATOM 672 C CA . LEU A 1 84 ? -17.941 0.308 8.250 1.00 70.69 84 LEU A CA 1
ATOM 673 C C . LEU A 1 84 ? -17.869 0.506 9.772 1.00 70.69 84 LEU A C 1
ATOM 675 O O . LEU A 1 84 ? -18.061 -0.444 10.523 1.00 70.69 84 LEU A O 1
ATOM 679 N N . LEU A 1 85 ? -17.606 1.734 10.219 1.00 72.19 85 LEU A N 1
ATOM 680 C CA . LEU A 1 85 ? -17.439 2.091 11.627 1.00 72.19 85 LEU A CA 1
ATOM 681 C C . LEU A 1 85 ? -18.565 2.992 12.149 1.00 72.19 85 LEU A C 1
ATOM 683 O O . LEU A 1 85 ? -18.632 3.229 13.343 1.00 72.19 85 LEU A O 1
ATOM 687 N N . HIS A 1 86 ? -19.498 3.429 11.299 1.00 70.00 86 HIS A N 1
ATOM 688 C CA . HIS A 1 86 ? -20.537 4.403 11.646 1.00 70.00 86 HIS A CA 1
ATOM 689 C C . HIS A 1 86 ? -21.462 3.950 12.789 1.00 70.00 86 HIS A C 1
ATOM 691 O O . HIS A 1 86 ? -22.012 4.777 13.507 1.00 70.00 86 HIS A O 1
ATOM 697 N N . LYS A 1 87 ? -21.632 2.634 12.967 1.00 70.19 87 LYS A N 1
ATOM 698 C CA . LYS A 1 87 ? -22.417 2.043 14.067 1.00 70.19 87 LYS A CA 1
ATOM 699 C C . LYS A 1 87 ? -21.583 1.699 15.304 1.00 70.19 87 LYS A C 1
ATOM 701 O O . LYS A 1 87 ? -22.137 1.227 16.291 1.00 70.19 87 LYS A O 1
ATOM 706 N N . ILE A 1 88 ? -20.267 1.872 15.237 1.00 72.19 88 ILE A N 1
ATOM 707 C CA . ILE A 1 88 ? -19.331 1.541 16.306 1.00 72.19 88 ILE A CA 1
ATOM 708 C C . ILE A 1 88 ? -18.896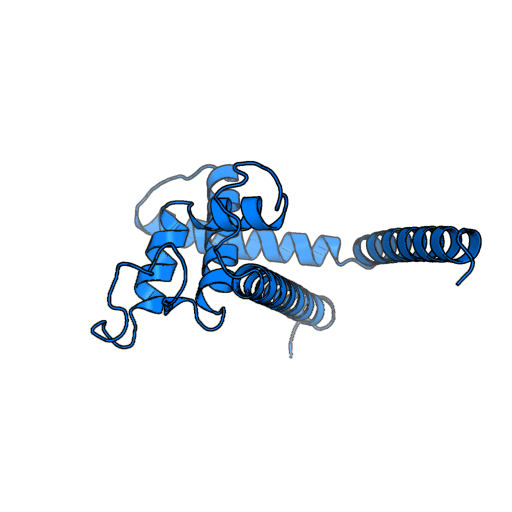 2.855 16.940 1.00 72.19 88 ILE A C 1
ATOM 710 O O . ILE A 1 88 ? -18.361 3.728 16.263 1.00 72.19 88 ILE A O 1
ATOM 714 N N . ASP A 1 89 ? -19.101 2.997 18.248 1.00 68.44 89 ASP A N 1
ATOM 715 C CA . ASP A 1 89 ? -18.599 4.164 18.964 1.00 68.44 89 ASP A CA 1
ATOM 716 C C . ASP A 1 89 ? -17.074 4.075 19.102 1.00 68.44 89 ASP A C 1
ATOM 718 O O . ASP A 1 89 ? -16.522 3.514 20.048 1.00 68.44 89 ASP A O 1
ATOM 722 N N . THR A 1 90 ? -16.368 4.624 18.115 1.00 69.50 90 THR A N 1
ATOM 723 C CA . THR A 1 90 ? -14.906 4.644 18.093 1.00 69.50 90 THR A CA 1
ATOM 724 C C . THR A 1 90 ? -14.302 5.570 19.147 1.00 69.50 90 THR A C 1
ATOM 726 O O . THR A 1 90 ? -13.095 5.502 19.372 1.00 69.50 90 THR A O 1
ATOM 729 N N . THR A 1 91 ? -15.101 6.428 19.799 1.00 68.06 91 THR A N 1
ATOM 730 C CA . THR A 1 91 ? -14.613 7.325 20.861 1.00 68.06 91 THR A CA 1
ATOM 731 C C . THR A 1 91 ? -14.430 6.607 22.195 1.00 68.06 91 THR A C 1
ATOM 733 O O . THR A 1 91 ? -13.549 6.979 22.968 1.00 68.06 91 THR A O 1
ATOM 736 N N . SER A 1 92 ? -15.184 5.526 22.429 1.00 65.81 92 SER A N 1
ATOM 737 C CA . SER A 1 92 ? -15.031 4.666 23.609 1.00 65.81 92 SER A CA 1
ATOM 738 C C . SER A 1 92 ? -13.942 3.596 23.438 1.00 65.81 92 SER A C 1
ATOM 740 O O . SER A 1 92 ? -13.654 2.851 24.379 1.00 65.81 92 SER A O 1
ATOM 742 N N . LEU A 1 93 ? -13.366 3.462 22.239 1.0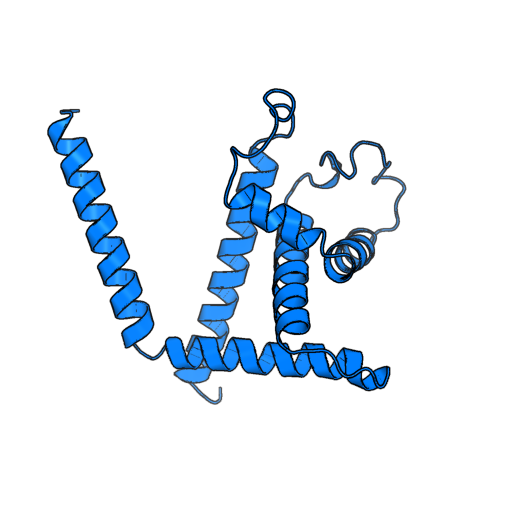0 68.00 93 LEU A N 1
ATOM 743 C CA . LEU A 1 93 ? -12.382 2.428 21.938 1.00 68.00 93 LEU A CA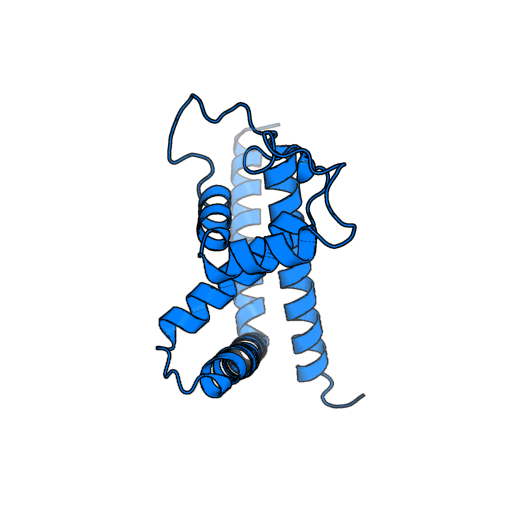 1
ATOM 744 C C . LEU A 1 93 ? -10.980 2.806 22.427 1.00 68.00 93 LEU A C 1
ATOM 746 O O . LEU A 1 93 ? -10.577 3.967 22.472 1.00 68.00 93 LEU A O 1
ATOM 750 N N . TYR A 1 94 ? -10.200 1.773 22.749 1.00 67.25 94 TYR A N 1
ATOM 751 C CA . TYR A 1 94 ? -8.802 1.895 23.158 1.00 67.25 94 TYR A CA 1
ATOM 752 C C . TYR A 1 94 ? -7.980 2.720 22.155 1.00 67.25 94 TYR A C 1
ATOM 754 O O . TYR A 1 94 ? -8.150 2.591 20.943 1.00 67.25 94 TYR A O 1
ATOM 762 N N . LYS A 1 95 ? -6.992 3.479 22.650 1.00 74.31 95 LYS A N 1
ATOM 763 C CA . LYS A 1 95 ? -6.108 4.372 21.863 1.00 74.31 95 LYS A CA 1
ATOM 764 C C . LYS A 1 95 ? -5.471 3.726 20.615 1.00 74.31 95 LYS A C 1
ATOM 766 O O . LYS A 1 95 ? -5.093 4.428 19.684 1.00 74.31 95 LYS A O 1
ATOM 771 N N . HIS A 1 96 ? -5.370 2.397 20.584 1.00 79.31 96 HIS A N 1
ATOM 772 C CA . HIS A 1 96 ? -4.725 1.613 19.527 1.00 79.31 96 HIS A CA 1
ATOM 773 C C . HIS A 1 96 ? -5.710 0.821 18.645 1.00 79.31 96 HIS A C 1
ATOM 775 O O . HIS A 1 96 ? -5.287 -0.071 17.914 1.00 79.31 96 HIS A O 1
ATOM 781 N N . TRP A 1 97 ? -7.014 1.125 18.674 1.00 83.75 97 TRP A N 1
ATOM 782 C CA . TRP A 1 97 ? -8.033 0.382 17.915 1.00 83.75 97 TRP A CA 1
ATOM 783 C C . TRP A 1 97 ? -7.751 0.337 16.405 1.00 83.75 97 TRP A C 1
ATOM 785 O O . TRP A 1 97 ? -8.006 -0.681 15.766 1.00 83.75 97 TRP A O 1
ATOM 795 N N . LYS A 1 98 ? -7.139 1.393 15.850 1.00 82.44 98 LYS A N 1
ATOM 796 C CA . LYS A 1 98 ? -6.724 1.463 14.438 1.00 82.44 98 LYS A CA 1
ATOM 797 C C . LYS A 1 98 ? -5.755 0.340 14.056 1.00 82.44 98 LYS A C 1
ATOM 799 O O . LYS A 1 98 ? -5.824 -0.160 12.941 1.00 82.44 98 LYS A O 1
ATOM 804 N N . ILE A 1 99 ? -4.897 -0.093 14.982 1.00 81.56 99 ILE A N 1
ATOM 805 C CA . ILE A 1 99 ? -3.952 -1.197 14.758 1.00 81.56 99 ILE A CA 1
ATOM 806 C C . ILE A 1 99 ? -4.706 -2.525 14.667 1.00 81.56 99 ILE A C 1
ATOM 808 O O . ILE A 1 99 ? -4.481 -3.309 13.752 1.00 81.56 99 ILE A O 1
ATOM 812 N N . ILE A 1 100 ? -5.640 -2.764 15.588 1.00 84.00 100 ILE A N 1
ATOM 813 C CA . ILE A 1 100 ? -6.455 -3.987 15.592 1.00 84.00 100 ILE A CA 1
ATOM 814 C C . ILE A 1 100 ? -7.307 -4.043 14.320 1.00 84.00 100 ILE A C 1
ATOM 816 O O . ILE A 1 100 ? -7.339 -5.059 13.629 1.00 84.00 100 ILE A O 1
ATOM 820 N N . TYR A 1 101 ? -7.937 -2.923 13.972 1.00 84.69 101 TYR A N 1
ATOM 821 C CA . TYR A 1 101 ? -8.748 -2.798 12.770 1.00 84.69 101 TYR A CA 1
ATOM 822 C C . TYR A 1 101 ? -7.924 -3.013 11.491 1.00 84.69 101 TYR A C 1
ATOM 824 O O . TYR A 1 101 ? -8.391 -3.667 10.565 1.00 84.69 101 TYR A O 1
ATOM 832 N N . PHE A 1 102 ? -6.667 -2.559 11.469 1.00 85.31 102 PHE A N 1
ATOM 833 C CA . PHE A 1 102 ? -5.725 -2.805 10.373 1.00 85.31 102 PHE A CA 1
ATOM 834 C C . PHE A 1 102 ? -5.476 -4.284 10.136 1.00 85.31 102 PHE A C 1
ATOM 836 O O . PHE A 1 102 ? -5.594 -4.746 9.000 1.00 85.31 102 PHE A O 1
ATOM 843 N N . PHE A 1 103 ? -5.192 -5.031 11.199 1.00 83.62 103 PHE A N 1
ATOM 844 C CA . PHE A 1 103 ? -4.993 -6.466 11.071 1.00 83.62 103 PHE A CA 1
ATOM 845 C C . PHE A 1 103 ? -6.273 -7.168 10.620 1.00 83.62 103 PHE A C 1
ATOM 847 O O . PHE A 1 103 ? -6.214 -7.976 9.697 1.00 83.62 103 PHE A O 1
ATOM 854 N N . ILE A 1 104 ? -7.432 -6.813 11.186 1.00 85.94 104 ILE A N 1
ATOM 855 C CA . ILE A 1 104 ? -8.716 -7.399 10.780 1.00 85.94 104 ILE A CA 1
ATOM 856 C C . ILE A 1 104 ? -8.961 -7.186 9.283 1.00 85.94 104 ILE A C 1
ATOM 858 O O . ILE A 1 104 ? -9.207 -8.160 8.575 1.00 85.94 104 ILE A O 1
ATOM 862 N N . LEU A 1 105 ? -8.852 -5.952 8.779 1.00 83.38 105 LEU A N 1
ATOM 863 C CA . LEU A 1 105 ? -9.085 -5.657 7.361 1.00 83.38 105 LEU A CA 1
ATOM 864 C C . LEU A 1 105 ? -8.088 -6.371 6.436 1.00 83.38 105 LEU A C 1
ATOM 866 O O . LEU A 1 105 ? -8.485 -6.892 5.391 1.00 83.38 105 LEU A O 1
ATOM 870 N N . GLY A 1 106 ? -6.814 -6.425 6.835 1.00 80.94 106 GLY A N 1
ATOM 871 C CA . GLY A 1 106 ? -5.756 -7.078 6.070 1.00 80.94 106 GLY A CA 1
ATOM 872 C C . GLY A 1 106 ? -5.978 -8.585 5.943 1.00 80.94 106 GLY A C 1
ATOM 873 O O . GLY A 1 106 ? -6.105 -9.092 4.825 1.00 80.94 106 GLY A O 1
ATOM 874 N N . PHE A 1 107 ? -6.110 -9.282 7.079 1.00 83.69 107 PHE A N 1
ATOM 875 C CA . PHE A 1 107 ? -6.264 -10.740 7.147 1.00 83.69 107 PHE A CA 1
ATOM 876 C C . PHE A 1 107 ? -7.556 -11.243 6.482 1.00 83.69 107 PHE A C 1
ATOM 878 O O . PHE A 1 107 ? -7.555 -12.309 5.868 1.00 83.69 107 PHE A O 1
ATOM 885 N N . THR A 1 108 ? -8.648 -10.476 6.564 1.00 83.88 108 THR A N 1
ATOM 886 C CA . THR A 1 108 ? -9.961 -10.845 5.993 1.00 83.88 108 THR A CA 1
ATOM 887 C C . THR A 1 108 ? -10.115 -10.518 4.506 1.00 83.88 108 THR A C 1
ATOM 889 O O . THR A 1 108 ? -11.178 -10.762 3.943 1.00 83.88 108 THR A O 1
ATOM 892 N N . PHE A 1 109 ? -9.085 -9.963 3.856 1.00 83.06 109 PHE A N 1
ATOM 893 C CA . PHE A 1 109 ? -9.137 -9.470 2.472 1.00 83.06 109 PHE A CA 1
ATOM 894 C C . PHE A 1 109 ? -10.125 -8.315 2.220 1.00 83.06 109 PHE A C 1
ATOM 896 O O . PHE A 1 109 ? -10.299 -7.901 1.073 1.00 83.06 109 PHE A O 1
ATOM 903 N N . ILE A 1 110 ? -10.723 -7.721 3.261 1.00 81.06 110 ILE A N 1
ATOM 904 C CA . ILE A 1 110 ? -11.604 -6.548 3.114 1.00 81.06 110 ILE A CA 1
ATOM 905 C C . ILE A 1 110 ? -10.826 -5.350 2.542 1.00 81.06 110 ILE A C 1
ATOM 907 O O . ILE A 1 110 ? -11.394 -4.547 1.801 1.00 81.06 110 ILE A O 1
ATOM 911 N N . GLY A 1 111 ? -9.512 -5.268 2.787 1.00 78.31 111 GLY A N 1
ATOM 912 C CA . GLY A 1 111 ? -8.628 -4.306 2.122 1.00 78.31 111 GLY A CA 1
ATOM 913 C C . GLY A 1 111 ? -8.727 -4.340 0.591 1.00 78.31 111 GLY A C 1
ATOM 914 O O . GLY A 1 111 ? -8.813 -3.295 -0.052 1.00 78.31 111 GLY A O 1
ATOM 915 N N . LEU A 1 112 ? -8.829 -5.530 -0.012 1.00 79.69 112 LEU A N 1
ATOM 916 C CA . LEU A 1 112 ? -8.996 -5.654 -1.465 1.00 79.69 112 LEU A CA 1
ATOM 917 C C . LEU A 1 112 ? -10.328 -5.083 -1.950 1.00 79.69 112 LEU A C 1
ATOM 919 O O . LEU A 1 112 ? -10.370 -4.468 -3.010 1.00 79.69 112 LEU A O 1
ATOM 923 N N . ALA A 1 113 ? -11.410 -5.237 -1.184 1.00 77.94 113 ALA A N 1
ATOM 924 C CA . ALA A 1 113 ? -12.698 -4.643 -1.542 1.00 77.94 113 ALA A CA 1
ATOM 925 C C . ALA A 1 113 ? -12.618 -3.107 -1.583 1.00 77.94 113 ALA A C 1
ATOM 927 O O . ALA A 1 113 ? -13.212 -2.480 -2.459 1.00 77.94 113 ALA A O 1
ATOM 928 N N . ILE A 1 114 ? -11.825 -2.509 -0.686 1.00 74.88 114 ILE A N 1
ATOM 929 C CA . ILE A 1 114 ? -11.528 -1.072 -0.695 1.00 74.88 114 ILE A CA 1
ATOM 930 C C . ILE A 1 114 ? -10.707 -0.694 -1.939 1.00 74.88 114 ILE A C 1
ATOM 932 O O . ILE A 1 114 ? -10.983 0.319 -2.573 1.00 74.88 114 ILE A O 1
ATOM 936 N N . LEU A 1 115 ? -9.732 -1.514 -2.337 1.00 75.00 115 LEU A N 1
ATOM 937 C CA . LEU A 1 115 ? -8.982 -1.294 -3.579 1.00 75.00 115 LEU A CA 1
ATOM 938 C C . LEU A 1 115 ? -9.894 -1.328 -4.813 1.00 75.00 115 LEU A C 1
ATOM 940 O O . LEU A 1 115 ? -9.801 -0.464 -5.682 1.00 75.00 115 LEU A O 1
ATOM 944 N N . PHE A 1 116 ? -10.786 -2.315 -4.895 1.00 73.25 116 PHE A N 1
ATOM 945 C CA . PHE A 1 116 ? -11.697 -2.453 -6.027 1.00 73.25 116 PHE A CA 1
ATOM 946 C C . PHE A 1 116 ? -12.714 -1.311 -6.099 1.00 73.25 116 PHE A C 1
ATOM 948 O O . PHE A 1 116 ? -13.000 -0.841 -7.200 1.00 73.25 116 PHE A O 1
ATOM 955 N N . SER A 1 117 ? -13.201 -0.808 -4.959 1.00 67.44 117 SER A N 1
ATOM 956 C CA . SER A 1 117 ? -14.093 0.359 -4.937 1.00 67.44 117 SER A CA 1
ATOM 957 C C . SER A 1 117 ? -13.392 1.658 -5.349 1.00 67.44 117 SER A C 1
ATOM 959 O O . SER A 1 117 ? -14.028 2.534 -5.930 1.00 67.44 117 SER A O 1
ATOM 961 N N . MET A 1 118 ? -12.077 1.776 -5.128 1.00 66.25 118 MET A N 1
ATOM 962 C CA . MET A 1 118 ? -11.274 2.890 -5.652 1.00 66.25 118 MET A CA 1
ATOM 963 C C . MET A 1 118 ? -11.086 2.820 -7.171 1.00 66.25 118 MET A C 1
ATOM 965 O O . MET A 1 118 ? -11.093 3.855 -7.834 1.00 66.25 118 MET A O 1
ATOM 969 N N . LEU A 1 119 ? -10.878 1.617 -7.719 1.00 67.19 119 LEU A N 1
ATOM 970 C CA . LEU A 1 119 ? -10.600 1.410 -9.147 1.00 67.19 119 LEU A CA 1
ATOM 971 C C . LEU A 1 119 ? -11.860 1.488 -10.013 1.00 67.19 119 LEU A C 1
ATOM 973 O O . LEU A 1 119 ? -11.806 2.011 -11.122 1.00 67.19 119 LEU A O 1
ATOM 977 N N . ASN A 1 120 ? -12.987 0.997 -9.501 1.00 61.59 120 ASN A N 1
ATOM 978 C CA . ASN A 1 120 ? -14.293 1.117 -10.136 1.00 61.59 120 ASN A CA 1
ATOM 979 C C . ASN A 1 120 ? -15.264 1.831 -9.192 1.00 61.59 120 ASN A C 1
ATOM 981 O O . ASN A 1 120 ? -16.081 1.176 -8.540 1.00 61.59 120 ASN A O 1
ATOM 985 N N . PRO A 1 121 ? -15.256 3.176 -9.167 1.00 56.78 121 PRO A N 1
ATOM 986 C CA . PRO A 1 121 ? -16.208 3.938 -8.363 1.00 56.78 121 PRO A CA 1
ATOM 987 C C . PRO A 1 121 ? -17.677 3.746 -8.796 1.00 56.78 121 PRO A C 1
ATOM 989 O O . PRO A 1 121 ? -18.564 4.279 -8.139 1.00 56.78 121 PRO A O 1
ATOM 992 N N . GLN A 1 122 ? -17.958 3.010 -9.886 1.00 49.03 122 GLN A N 1
ATOM 993 C CA . GLN A 1 122 ? -19.300 2.867 -10.472 1.00 49.03 122 GLN A CA 1
ATOM 994 C C . GLN A 1 122 ? -19.888 1.449 -10.508 1.00 49.03 122 GLN A C 1
ATOM 996 O O . GLN A 1 122 ? -20.986 1.270 -11.031 1.00 49.03 122 GLN A O 1
ATOM 1001 N N . THR A 1 123 ? -19.244 0.424 -9.950 1.00 43.38 123 THR A N 1
ATOM 1002 C CA . THR A 1 123 ? -19.883 -0.903 -9.890 1.00 43.38 123 THR A CA 1
ATOM 1003 C C . THR A 1 123 ? -20.590 -1.116 -8.557 1.00 43.38 123 THR A C 1
ATOM 1005 O O . THR A 1 123 ? -19.963 -1.506 -7.579 1.00 43.38 123 THR A O 1
ATOM 1008 N N . TYR A 1 124 ? -21.912 -0.917 -8.618 1.00 40.75 124 TYR A N 1
ATOM 1009 C CA . TYR A 1 124 ? -22.987 -1.256 -7.676 1.00 40.75 124 TYR A CA 1
ATOM 1010 C C . TYR A 1 124 ? -23.564 -0.146 -6.770 1.00 40.75 124 TYR A C 1
ATOM 1012 O O . TYR A 1 124 ? -23.025 0.208 -5.730 1.00 40.75 124 TYR A O 1
ATOM 1020 N N . VAL A 1 125 ? -24.802 0.204 -7.155 1.00 43.31 125 VAL A N 1
ATOM 1021 C CA . VAL A 1 125 ? -25.938 0.797 -6.427 1.00 43.31 125 VAL A CA 1
ATOM 1022 C C . VAL A 1 125 ? -25.963 2.327 -6.329 1.00 43.31 125 VAL A C 1
ATOM 1024 O O . VAL A 1 125 ? -25.261 2.936 -5.531 1.00 43.31 125 VAL A O 1
ATOM 1027 N N . ASP A 1 126 ? -26.909 2.923 -7.062 1.00 43.34 126 ASP A N 1
ATOM 1028 C CA . ASP A 1 126 ? -27.408 4.307 -6.953 1.00 43.34 126 ASP A CA 1
ATOM 1029 C C . ASP A 1 126 ? -27.883 4.712 -5.528 1.00 43.34 126 ASP A C 1
ATOM 1031 O O . ASP A 1 126 ? -28.248 5.858 -5.294 1.00 43.34 126 ASP A O 1
ATOM 1035 N N . GLU A 1 127 ? -27.806 3.812 -4.540 1.00 43.44 127 GLU A N 1
ATOM 1036 C CA . GLU A 1 127 ? -28.049 4.043 -3.103 1.00 43.44 127 GLU A CA 1
ATOM 1037 C C . GLU A 1 127 ? -26.744 4.092 -2.264 1.00 43.44 127 GLU A C 1
ATOM 1039 O O . GLU A 1 127 ? -26.779 4.279 -1.049 1.00 43.44 127 GLU A O 1
ATOM 1044 N N . MET A 1 128 ? -25.559 3.919 -2.873 1.00 47.41 128 MET A N 1
ATOM 1045 C CA . MET A 1 128 ? -24.243 4.024 -2.207 1.00 47.41 128 MET A CA 1
ATOM 1046 C C . MET A 1 128 ? -23.644 5.442 -2.214 1.00 47.41 128 MET A C 1
ATOM 1048 O O . MET A 1 128 ? -22.564 5.650 -1.661 1.00 47.41 128 MET A O 1
ATOM 1052 N N . ASN A 1 129 ? -24.350 6.430 -2.768 1.00 45.62 129 ASN A N 1
ATOM 1053 C CA . ASN A 1 129 ? -23.875 7.809 -2.943 1.00 45.62 129 ASN A CA 1
ATOM 1054 C C . ASN A 1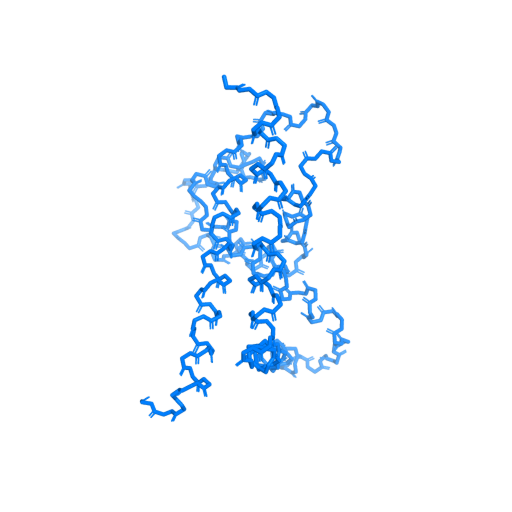 129 ? -23.784 8.656 -1.653 1.00 45.62 129 ASN A C 1
ATOM 1056 O O . ASN A 1 129 ? -23.411 9.825 -1.722 1.00 45.62 129 ASN A O 1
ATOM 1060 N N . GLU A 1 130 ? -24.086 8.097 -0.477 1.00 47.72 130 GLU A N 1
ATOM 1061 C CA . GLU A 1 130 ? -24.040 8.834 0.799 1.00 47.72 130 GLU A CA 1
ATOM 1062 C C . GLU A 1 130 ? -22.770 8.609 1.641 1.00 47.72 130 GLU A C 1
ATOM 1064 O O . GLU A 1 130 ? -22.632 9.200 2.712 1.00 47.72 130 GLU A O 1
ATOM 1069 N N . SER A 1 131 ? -21.793 7.807 1.194 1.00 48.66 131 SER A N 1
ATOM 1070 C CA . SER A 1 131 ? -20.460 7.831 1.824 1.00 48.66 131 SER A CA 1
ATOM 1071 C C . SER A 1 131 ? -19.610 8.962 1.236 1.00 48.66 131 SER A C 1
ATOM 1073 O O . SER A 1 131 ? -19.539 9.082 0.012 1.00 48.66 131 SER A O 1
ATOM 1075 N N . PRO A 1 132 ? -18.942 9.786 2.065 1.00 59.50 132 PRO A N 1
ATOM 1076 C CA . PRO A 1 132 ? -18.321 11.015 1.602 1.00 59.50 132 PRO A CA 1
ATOM 1077 C C . PRO A 1 132 ? -17.171 10.666 0.662 1.00 59.50 132 PRO A C 1
ATOM 1079 O O . PRO A 1 132 ? -16.210 10.004 1.059 1.00 59.50 132 PRO A O 1
ATOM 1082 N N . ASN A 1 133 ? -17.258 11.149 -0.579 1.00 61.75 133 ASN A N 1
ATOM 1083 C CA . ASN A 1 133 ? -16.197 11.080 -1.589 1.00 61.75 133 ASN A CA 1
ATOM 1084 C C . ASN A 1 133 ? -14.809 11.457 -1.035 1.00 61.75 133 ASN A C 1
ATOM 1086 O O . ASN A 1 133 ? -13.788 11.036 -1.573 1.00 61.75 133 ASN A O 1
ATOM 1090 N N . ASP A 1 134 ? -14.766 12.228 0.048 1.00 65.25 134 ASP A N 1
ATOM 1091 C CA . ASP A 1 134 ? -13.557 12.656 0.743 1.00 65.25 134 ASP A CA 1
ATOM 1092 C C . ASP A 1 134 ? -12.769 11.493 1.367 1.00 65.25 134 ASP A C 1
ATOM 1094 O O . ASP A 1 134 ? -11.541 11.507 1.319 1.00 65.25 134 ASP A O 1
ATOM 1098 N N . LEU A 1 135 ? -13.439 10.444 1.866 1.00 65.00 135 LEU A N 1
ATOM 1099 C CA . LEU A 1 135 ? -12.761 9.252 2.393 1.00 65.00 135 LEU A CA 1
ATOM 1100 C C . LEU A 1 135 ? -12.080 8.459 1.276 1.00 65.00 135 LEU A C 1
ATOM 1102 O O . LEU A 1 135 ? -10.931 8.048 1.412 1.00 65.00 135 LEU A O 1
ATOM 1106 N N . ILE A 1 136 ? -12.768 8.272 0.150 1.00 69.75 136 ILE A N 1
ATOM 1107 C CA . ILE A 1 136 ? -12.206 7.559 -1.003 1.00 69.75 136 ILE A CA 1
ATOM 1108 C C . ILE A 1 136 ? -11.030 8.357 -1.574 1.00 69.75 136 ILE A C 1
ATOM 1110 O O . ILE A 1 136 ? -9.955 7.800 -1.783 1.00 69.75 136 ILE A O 1
ATOM 1114 N N . LYS A 1 137 ? -11.184 9.676 -1.749 1.00 71.62 137 LYS A N 1
ATOM 1115 C CA . LYS A 1 137 ? -10.107 10.564 -2.215 1.00 71.62 137 LYS A CA 1
ATOM 1116 C C . LYS A 1 137 ? -8.898 10.552 -1.281 1.00 71.62 137 LYS A C 1
ATOM 1118 O O . LYS A 1 137 ? -7.770 10.437 -1.754 1.00 71.62 137 LYS A O 1
ATOM 1123 N N . GLY A 1 138 ? -9.123 10.647 0.029 1.00 70.38 138 GLY A N 1
ATOM 1124 C CA . GLY A 1 138 ? -8.054 10.608 1.025 1.00 70.38 138 GLY A CA 1
ATOM 1125 C C . GLY A 1 138 ? -7.322 9.266 1.037 1.00 70.38 138 GLY A C 1
ATOM 1126 O O . GLY A 1 138 ? -6.093 9.232 1.055 1.00 70.38 138 GLY A O 1
ATOM 1127 N N . ALA A 1 139 ? -8.054 8.158 0.927 1.00 71.19 139 ALA A N 1
ATOM 1128 C CA . ALA A 1 139 ? -7.467 6.827 0.873 1.00 71.19 139 ALA A CA 1
ATOM 1129 C C . ALA A 1 139 ? -6.677 6.586 -0.430 1.00 71.19 139 ALA A C 1
ATOM 1131 O O . ALA A 1 139 ? -5.592 6.008 -0.379 1.00 71.19 139 ALA A O 1
ATOM 1132 N N . VAL A 1 140 ? -7.146 7.099 -1.575 1.00 77.38 140 VAL A N 1
ATOM 1133 C CA . VAL A 1 140 ? -6.393 7.094 -2.845 1.00 77.38 140 VAL A CA 1
ATOM 1134 C C . VAL A 1 140 ? -5.101 7.904 -2.725 1.00 77.38 140 VAL A C 1
ATOM 1136 O O . VAL A 1 140 ? -4.044 7.438 -3.148 1.00 77.38 140 VAL A O 1
ATOM 1139 N N . LEU A 1 141 ? -5.153 9.090 -2.113 1.00 77.94 141 LEU A N 1
ATOM 1140 C CA . LEU A 1 141 ? -3.974 9.936 -1.917 1.00 77.94 141 LEU A CA 1
ATOM 1141 C C . LEU A 1 141 ? -2.955 9.269 -0.985 1.00 77.94 141 LEU A C 1
ATOM 1143 O O . LEU A 1 141 ? -1.765 9.234 -1.289 1.00 77.94 141 LEU A O 1
ATOM 1147 N N . ASN A 1 142 ? -3.421 8.668 0.109 1.00 74.19 142 ASN A N 1
ATOM 1148 C CA . ASN A 1 142 ? -2.578 7.896 1.019 1.00 74.19 142 ASN A CA 1
ATOM 1149 C C . ASN A 1 142 ? -1.945 6.683 0.331 1.00 74.19 142 ASN A C 1
ATOM 1151 O O . ASN A 1 142 ? -0.767 6.406 0.548 1.00 74.19 142 ASN A O 1
ATOM 1155 N N . LEU A 1 143 ? -2.692 5.980 -0.522 1.00 77.19 143 LEU A N 1
ATOM 1156 C CA . LEU A 1 143 ? -2.171 4.857 -1.294 1.00 77.19 143 LEU A CA 1
ATOM 1157 C C . LEU A 1 143 ? -1.100 5.320 -2.288 1.00 77.19 143 LEU A C 1
ATOM 1159 O O . LEU A 1 143 ? -0.037 4.706 -2.367 1.00 77.19 143 LEU A O 1
ATOM 1163 N N . ALA A 1 144 ? -1.328 6.440 -2.977 1.00 77.50 144 ALA A N 1
ATOM 1164 C CA . ALA A 1 144 ? -0.338 7.050 -3.859 1.00 77.50 144 ALA A CA 1
ATOM 1165 C C . ALA A 1 144 ? 0.926 7.481 -3.097 1.00 77.50 144 ALA A C 1
ATOM 1167 O O . ALA A 1 144 ? 2.035 7.250 -3.579 1.00 77.50 144 ALA A O 1
ATOM 1168 N N . LEU A 1 145 ? 0.787 8.046 -1.891 1.00 76.88 145 LEU A N 1
ATOM 1169 C CA . LEU A 1 145 ? 1.917 8.403 -1.027 1.00 76.88 145 LEU A CA 1
ATOM 1170 C C . LEU A 1 145 ? 2.710 7.173 -0.577 1.00 76.88 145 LEU A C 1
ATOM 1172 O O . LEU A 1 145 ? 3.934 7.181 -0.668 1.00 76.88 145 LEU A O 1
ATOM 1176 N N . VAL A 1 146 ? 2.035 6.112 -0.126 1.00 71.69 146 VAL A N 1
ATOM 1177 C CA . VAL A 1 146 ? 2.687 4.857 0.284 1.00 71.69 146 VAL A CA 1
ATOM 1178 C C . VAL A 1 146 ? 3.417 4.216 -0.897 1.00 71.69 146 VAL A C 1
ATOM 1180 O O . VAL A 1 146 ? 4.577 3.837 -0.756 1.00 71.69 146 VAL A O 1
ATOM 1183 N N . ALA A 1 147 ? 2.782 4.154 -2.070 1.00 74.38 147 ALA A N 1
ATOM 1184 C CA . ALA A 1 147 ? 3.408 3.641 -3.286 1.00 74.38 147 ALA A CA 1
ATOM 1185 C C . ALA A 1 147 ? 4.628 4.483 -3.695 1.00 74.38 147 ALA A C 1
ATOM 1187 O O . ALA A 1 147 ? 5.689 3.933 -3.979 1.00 74.38 147 ALA A O 1
ATOM 1188 N N . SER A 1 148 ? 4.512 5.812 -3.652 1.00 74.19 148 SER A N 1
ATOM 1189 C CA . SER A 1 148 ? 5.610 6.727 -3.989 1.00 74.19 148 SER A CA 1
ATOM 1190 C C . SER A 1 148 ? 6.777 6.608 -3.009 1.00 74.19 148 SER A C 1
ATOM 1192 O O . SER A 1 148 ? 7.928 6.573 -3.432 1.00 74.19 148 SER A O 1
ATOM 1194 N N . ALA A 1 149 ? 6.498 6.497 -1.706 1.00 72.81 149 ALA A N 1
ATOM 1195 C CA . ALA A 1 149 ? 7.513 6.316 -0.673 1.00 72.81 149 ALA A CA 1
ATOM 1196 C C . ALA A 1 149 ? 8.240 4.969 -0.806 1.00 72.81 149 ALA A C 1
ATOM 1198 O O . ALA A 1 149 ? 9.459 4.925 -0.660 1.00 72.81 149 ALA A O 1
ATOM 1199 N N . LEU A 1 150 ? 7.519 3.889 -1.129 1.00 68.69 150 LEU A N 1
ATOM 1200 C CA . LEU A 1 150 ? 8.111 2.576 -1.410 1.00 68.69 150 LEU A CA 1
ATOM 1201 C C . LEU A 1 150 ? 9.024 2.627 -2.636 1.00 68.69 150 LEU A C 1
ATOM 1203 O O . LEU A 1 150 ? 10.165 2.175 -2.572 1.00 68.69 150 LEU A O 1
ATOM 1207 N N . VAL A 1 151 ? 8.548 3.222 -3.732 1.00 72.19 151 VAL A N 1
ATOM 1208 C CA . VAL A 1 151 ? 9.346 3.390 -4.951 1.00 72.19 151 VAL A CA 1
ATOM 1209 C C . VAL A 1 151 ? 10.594 4.224 -4.670 1.00 72.19 151 VAL A C 1
ATOM 1211 O O . VAL A 1 151 ? 11.681 3.821 -5.065 1.00 72.19 151 VAL A O 1
ATOM 1214 N N . LEU A 1 152 ? 10.470 5.340 -3.944 1.00 74.81 152 LEU A N 1
ATOM 1215 C CA . LEU A 1 152 ? 11.609 6.173 -3.552 1.00 74.81 152 LEU A CA 1
ATOM 1216 C C . LEU A 1 152 ? 12.604 5.415 -2.672 1.00 74.81 152 LEU A C 1
ATOM 1218 O O . LEU A 1 152 ? 13.795 5.460 -2.950 1.00 74.81 152 LEU A O 1
ATOM 1222 N N . PHE A 1 153 ? 12.144 4.700 -1.643 1.00 70.44 153 PHE A N 1
ATOM 1223 C CA . PHE A 1 153 ? 13.017 3.946 -0.740 1.00 70.44 153 PHE A CA 1
ATOM 1224 C C . PHE A 1 153 ? 13.839 2.892 -1.486 1.00 70.44 153 PHE A C 1
ATOM 1226 O O . PHE A 1 153 ? 15.053 2.805 -1.305 1.00 70.44 153 PHE A O 1
ATOM 1233 N N . PHE A 1 154 ? 13.201 2.106 -2.355 1.00 66.25 154 PHE A N 1
ATOM 1234 C CA . PHE A 1 154 ? 13.916 1.083 -3.113 1.00 66.25 154 PHE A CA 1
ATOM 1235 C C . PHE A 1 154 ? 14.734 1.668 -4.266 1.00 66.25 154 PHE A C 1
ATOM 1237 O O . PHE A 1 154 ? 15.795 1.131 -4.562 1.00 66.25 154 PHE A O 1
ATOM 1244 N N . ALA A 1 155 ? 14.304 2.765 -4.897 1.00 67.69 155 ALA A N 1
ATOM 1245 C CA . ALA A 1 155 ? 15.123 3.459 -5.888 1.00 67.69 155 ALA A CA 1
ATOM 1246 C C . ALA A 1 155 ? 16.390 4.027 -5.233 1.00 67.69 155 ALA A C 1
ATOM 1248 O O . ALA A 1 155 ? 17.486 3.803 -5.733 1.00 67.69 155 ALA A O 1
ATOM 1249 N N . LEU A 1 156 ? 16.271 4.680 -4.075 1.00 69.38 156 LEU A N 1
ATOM 1250 C CA . LEU A 1 156 ? 17.422 5.164 -3.312 1.00 69.38 156 LEU A CA 1
ATOM 1251 C C . LEU A 1 156 ? 18.356 4.013 -2.916 1.00 69.38 156 LEU A C 1
ATOM 1253 O O . LEU A 1 156 ? 19.555 4.128 -3.129 1.00 69.38 156 LEU A O 1
ATOM 1257 N N . ASN A 1 157 ? 17.826 2.879 -2.450 1.00 64.00 157 ASN A N 1
ATOM 1258 C CA . ASN A 1 157 ? 18.645 1.696 -2.157 1.00 64.00 157 ASN A CA 1
ATOM 1259 C C . ASN A 1 157 ? 19.280 1.050 -3.401 1.00 64.00 157 ASN A C 1
ATOM 1261 O O . ASN A 1 157 ? 20.357 0.472 -3.301 1.00 64.00 157 ASN A O 1
ATOM 1265 N N . ALA A 1 158 ? 18.634 1.117 -4.567 1.00 65.31 158 ALA A N 1
ATOM 1266 C CA . ALA A 1 158 ? 19.157 0.541 -5.805 1.00 65.31 158 ALA A CA 1
ATOM 1267 C C . ALA A 1 158 ? 20.239 1.419 -6.454 1.00 65.31 158 ALA A C 1
ATOM 1269 O O . ALA A 1 158 ? 21.204 0.889 -7.000 1.00 65.31 158 ALA A O 1
ATOM 1270 N N . TYR A 1 159 ? 20.094 2.747 -6.391 1.00 62.31 159 TYR A N 1
ATOM 1271 C CA . TYR A 1 159 ? 21.051 3.700 -6.972 1.00 62.31 159 TYR A CA 1
ATOM 1272 C C . TYR A 1 159 ? 22.108 4.198 -5.974 1.00 62.31 159 TYR A C 1
ATOM 1274 O O . TYR A 1 159 ? 23.109 4.773 -6.396 1.00 62.31 159 TYR A O 1
ATOM 1282 N N . ALA A 1 160 ? 21.924 3.947 -4.678 1.00 56.97 160 ALA A N 1
ATOM 1283 C CA . ALA A 1 160 ? 22.918 4.142 -3.628 1.00 56.97 160 ALA A CA 1
ATOM 1284 C C . ALA A 1 160 ? 22.879 2.951 -2.648 1.00 56.97 160 ALA A C 1
ATOM 1286 O O . ALA A 1 160 ? 22.406 3.087 -1.517 1.00 56.97 160 ALA A O 1
ATOM 1287 N N . PRO A 1 161 ? 23.347 1.758 -3.066 1.00 50.91 161 PRO A N 1
ATOM 1288 C CA . PRO A 1 161 ? 23.472 0.637 -2.150 1.00 50.91 161 PRO A CA 1
ATOM 1289 C C . PRO A 1 161 ? 24.556 1.010 -1.133 1.00 50.91 161 PRO A C 1
ATOM 1291 O O . PRO A 1 161 ? 25.706 1.196 -1.516 1.00 50.91 161 PRO A O 1
ATOM 1294 N N . SER A 1 162 ? 24.189 1.138 0.143 1.00 48.91 162 SER A N 1
ATOM 1295 C CA . SER A 1 162 ? 25.023 1.574 1.283 1.00 48.91 162 SER A CA 1
ATOM 1296 C C . SER A 1 162 ? 25.312 3.083 1.394 1.00 48.91 162 SER A C 1
ATOM 1298 O O . SER A 1 162 ? 26.342 3.592 0.956 1.00 48.91 162 SER A O 1
ATOM 1300 N N . LEU A 1 163 ? 24.406 3.772 2.090 1.00 42.22 163 LEU A N 1
ATOM 1301 C CA . LEU A 1 163 ? 24.741 4.788 3.093 1.00 42.22 163 LEU A CA 1
ATOM 1302 C C . LEU A 1 163 ? 24.365 4.226 4.466 1.00 42.22 163 LEU A C 1
ATOM 1304 O O . LEU A 1 163 ? 23.326 3.527 4.528 1.00 42.22 163 LEU A O 1
#

Foldseek 3Di:
DDVVVVVVVVVVVVVVVVVVVVCCCVVCLVVLVVVLLVVQLCVQVVVVVVVPDDDDSVVSVLLVQQLLLLVLLLPFPPNCCAPVNVPPPCVPDDPCVSVVSSVVRSVVSVSVVLVVCLVCVPPDDPVVVPGDPSSSVSSVVSSVVVVVVSSVVSVCCVVDVDD

Radius of gyration: 19.47 Å; chains: 1; bounding box: 53×51×54 Å

Sequence (163 aa):
MNQILKYLALLVSTLSLVSLFQQFFTVGLSGVFSSILEYYRLVASGIFKIFNIDVPQILLDLWTLSFITSAAYIRTENIEKSRLLHKIDTTSLYKHWKIIYFFILGFTFIGLAILFSMLNPQTYVDEMNESPNDLIKGAVLNLALVASALVLFFALNAYAPSL

pLDDT: mean 70.55, std 10.01, range [40.75, 85.94]

Secondary structure (DSSP, 8-state):
--HHHHHHHHHHHHHHHHHHHHHHIIIIIHHHHHHHHHHHHHHHHHHHHTTT----HHHHHHHHHHHHHHHHHHTSTTGGGSTTTTTS-TTSS-TTHHHHHHHHHHHTTHHHHHHHHHH-TTSS-TT-TTS-HHHHHHHHHHHHHHHHHHHHHHHHHHHS---

Organism: NCBI:txid161398